Protein 2OKM (pdb70)

Organism: Enterococcus faecalis (NCBI:txid1351)

Sequence (146 aa):
ERDYPFFYKVGDLAGESNQVRWFLNVNLNKSDVTEDISIADRQGSGQQLNKESFTFDIVNDKETKYISLAEFEQQGYGKIDFVTDNDFNLRFYRDKARFTSFIVRYTSTITEAGQHQATFENSYDINYQLNNQDATNEKNTSQVKN

Radius of gyration: 15.17 Å; Cα contacts (8 Å, |Δi|>4): 351; chains: 1; bounding box: 30×45×30 Å

Structure (mmCIF, N/CA/C/O backbone):
data_2OKM
#
_entry.id   2OKM
#
_cell.length_a   38.432
_cell.length_b   48.912
_cell.length_c   83.728
_cell.angle_alpha   90.000
_cell.angle_beta   90.000
_cell.angle_gamma   90.000
#
_symmetry.space_group_name_H-M   'P 21 21 21'
#
loop_
_entity.id
_entity.type
_entity.pdbx_description
1 polymer 'Collagen adhesin'
2 non-polymer 'SULFATE ION'
3 water water
#
loop_
_atom_site.group_PDB
_atom_site.id
_atom_site.type_symbol
_atom_site.label_atom_id
_atom_site.label_alt_id
_atom_site.label_comp_id
_atom_site.label_asym_id
_atom_site.label_entity_id
_atom_site.label_seq_id
_atom_site.pdbx_PDB_ins_code
_atom_site.Cartn_x
_atom_site.Cartn_y
_atom_site.Cartn_z
_atom_site.occupancy
_atom_site.B_iso_or_equiv
_atom_site.auth_seq_id
_atom_site.auth_comp_id
_atom_site.auth_asym_id
_atom_site.auth_atom_id
_atom_site.pdbx_PDB_model_num
ATOM 1 N N . GLU A 1 1 ? 6.887 -0.438 92.378 1.00 27.80 34 GLU A N 1
ATOM 2 C CA . GLU A 1 1 ? 6.551 -1.363 91.259 1.00 24.42 34 GLU A CA 1
ATOM 3 C C . GLU A 1 1 ? 7.712 -2.318 90.986 1.00 23.25 34 GLU A C 1
ATOM 4 O O . GLU A 1 1 ? 8.876 -1.910 90.948 1.00 22.90 34 GLU A O 1
ATOM 6 N N . ARG A 1 2 ? 7.390 -3.593 90.801 1.00 20.20 35 ARG A N 1
ATOM 7 C CA . ARG A 1 2 ? 8.409 -4.598 90.540 1.00 18.51 35 ARG A CA 1
ATOM 8 C C . ARG A 1 2 ? 9.057 -4.442 89.167 1.00 17.18 35 ARG A C 1
ATOM 9 O O . ARG A 1 2 ? 8.406 -4.071 88.190 1.00 17.24 35 ARG A O 1
ATOM 17 N N . ASP A 1 3 ? 10.354 -4.729 89.121 1.00 14.83 36 ASP A N 1
ATOM 18 C CA . ASP A 1 3 ? 11.163 -4.632 87.910 1.00 13.59 36 ASP A CA 1
ATOM 19 C C . ASP A 1 3 ? 11.156 -5.973 87.180 1.00 14.02 36 ASP A C 1
ATOM 20 O O . ASP A 1 3 ? 11.835 -6.912 87.581 1.00 12.62 36 ASP A O 1
ATOM 25 N N . TYR A 1 4 ? 10.375 -6.054 86.106 1.00 13.24 37 TYR A N 1
ATOM 26 C CA . TYR A 1 4 ? 10.268 -7.282 85.322 1.00 14.27 37 TYR A CA 1
ATOM 27 C C . TYR A 1 4 ? 11.031 -7.164 84.011 1.00 12.91 37 TYR A C 1
ATOM 28 O O . TYR A 1 4 ? 11.336 -6.065 83.556 1.00 13.23 37 TYR A O 1
ATOM 37 N N . PRO A 1 5 ? 11.376 -8.303 83.394 1.00 12.93 38 PRO A N 1
ATOM 38 C CA . PRO A 1 5 ? 12.087 -8.173 82.121 1.00 12.78 38 PRO A CA 1
ATOM 39 C C . PRO A 1 5 ? 11.035 -7.688 81.127 1.00 11.55 38 PRO A C 1
ATOM 40 O O . PRO A 1 5 ? 9.840 -7.727 81.433 1.00 12.14 38 PRO A O 1
ATOM 44 N N . PHE A 1 6 ? 11.460 -7.221 79.959 1.00 11.29 39 PHE A N 1
ATOM 45 C CA . PHE A 1 6 ? 10.494 -6.767 78.970 1.00 10.76 39 PHE A CA 1
ATOM 46 C C . PHE A 1 6 ? 9.597 -7.941 78.605 1.00 11.55 39 PHE A C 1
ATOM 47 O O . PHE A 1 6 ? 8.412 -7.769 78.328 1.00 11.43 39 PHE A O 1
ATOM 55 N N . PHE A 1 7 ? 10.177 -9.136 78.589 1.00 10.20 40 PHE A N 1
ATOM 56 C CA . PHE A 1 7 ? 9.407 -10.324 78.269 1.00 10.19 40 PHE A CA 1
ATOM 57 C C . PHE A 1 7 ? 9.888 -11.575 78.972 1.00 10.34 40 PHE A C 1
ATOM 58 O O . PHE A 1 7 ? 11.087 -11.818 79.106 1.00 11.98 40 PHE A O 1
ATOM 66 N N . TYR A 1 8 ? 8.930 -12.362 79.439 1.00 10.31 41 TYR A N 1
ATOM 67 C CA . TYR A 1 8 ? 9.245 -13.629 80.056 1.00 10.62 41 TYR A CA 1
ATOM 68 C C . TYR A 1 8 ? 8.054 -14.549 79.930 1.00 10.33 41 TYR A C 1
ATOM 69 O O . TYR A 1 8 ? 6.909 -14.108 79.769 1.00 9.59 41 TYR A O 1
ATOM 78 N N . LYS A 1 9 ? 8.340 -15.838 79.999 1.00 9.00 42 LYS A N 1
ATOM 79 C CA . LYS A 1 9 ? 7.318 -16.842 79.856 1.00 10.37 42 LYS A CA 1
ATOM 80 C C . LYS A 1 9 ? 7.429 -17.911 80.932 1.00 10.08 42 LYS A C 1
ATOM 81 O O . LYS A 1 9 ? 8.527 -18.393 81.232 1.00 9.96 42 LYS A O 1
ATOM 87 N N . VAL A 1 10 ? 6.288 -18.259 81.520 1.00 10.67 43 VAL A N 1
ATOM 88 C CA . VAL A 1 10 ? 6.230 -19.295 82.545 1.00 10.69 43 VAL A CA 1
ATOM 89 C C . VAL A 1 10 ? 4.947 -20.089 82.377 1.00 10.24 43 VAL A C 1
ATOM 90 O O . VAL A 1 10 ? 4.056 -19.710 81.620 1.00 10.40 43 VAL A O 1
ATOM 94 N N . GLY A 1 11 ? 4.858 -21.200 83.090 1.00 10.97 44 GLY A N 1
ATOM 95 C CA . GLY A 1 11 ? 3.665 -22.015 83.022 1.00 11.44 44 GLY A CA 1
ATOM 96 C C . GLY A 1 11 ? 3.502 -22.804 84.302 1.00 11.89 44 GLY A C 1
ATOM 97 O O . GLY A 1 11 ? 4.395 -22.812 85.153 1.00 12.46 44 GLY A O 1
ATOM 98 N N . ASP A 1 12 ? 2.350 -23.447 84.449 1.00 13.12 45 ASP A N 1
ATOM 99 C CA . ASP A 1 12 ? 2.091 -24.274 85.617 1.00 15.13 45 ASP A CA 1
ATOM 100 C C . ASP A 1 12 ? 1.060 -25.338 85.273 1.00 15.57 45 ASP A C 1
ATOM 101 O O . ASP A 1 12 ? 0.503 -25.342 84.173 1.00 14.99 45 ASP A O 1
ATOM 106 N N . LEU A 1 13 ? 0.825 -26.248 86.211 1.00 16.11 46 LEU A N 1
ATOM 107 C CA . LEU A 1 13 ? -0.137 -27.326 86.013 1.00 18.07 46 LEU A CA 1
ATOM 108 C C . LEU A 1 13 ? -1.351 -27.145 86.928 1.00 20.68 46 LEU A C 1
ATOM 109 O O . LEU A 1 13 ? -1.925 -28.118 87.420 1.00 22.74 46 LEU A O 1
ATOM 114 N N . ALA A 1 14 ? -1.735 -25.894 87.155 1.00 23.30 47 ALA A N 1
ATOM 115 C CA . ALA A 1 14 ? -2.878 -25.584 88.008 1.00 26.91 47 ALA A CA 1
ATOM 116 C C . ALA A 1 14 ? -4.179 -25.626 87.218 1.00 29.38 47 ALA A C 1
ATOM 117 O O . ALA A 1 14 ? -4.176 -25.470 85.999 1.00 29.61 47 ALA A O 1
ATOM 119 N N . GLY A 1 15 ? -5.289 -25.842 87.916 1.00 31.99 48 GLY A N 1
ATOM 120 C CA . GLY A 1 15 ? -6.580 -25.872 87.252 1.00 34.69 48 GLY A CA 1
ATOM 121 C C . GLY A 1 15 ? -7.018 -27.188 86.633 1.00 36.52 48 GLY A C 1
ATOM 122 O O . GLY A 1 15 ? -7.216 -28.181 87.332 1.00 38.10 48 GLY A O 1
ATOM 123 N N . GLU A 1 16 ? -7.172 -27.189 85.312 1.00 35.83 49 GLU A N 1
ATOM 124 C CA . GLU A 1 16 ? -7.627 -28.367 84.576 1.00 36.06 49 GLU A CA 1
ATOM 125 C C . GLU A 1 16 ? -6.675 -29.556 84.570 1.00 35.13 49 GLU A C 1
ATOM 126 O O . GLU A 1 16 ? -5.454 -29.406 84.490 1.00 35.53 49 GLU A O 1
ATOM 128 N N . SER A 1 17 ? -7.259 -30.747 84.649 1.00 33.08 50 SER A N 1
ATOM 129 C CA . SER A 1 17 ? -6.495 -31.984 84.636 1.00 31.21 50 SER A CA 1
ATOM 130 C C . SER A 1 17 ? -5.919 -32.203 83.239 1.00 28.66 50 SER A C 1
ATOM 131 O O . SER A 1 17 ? -6.564 -31.899 82.235 1.00 28.85 50 SER A O 1
ATOM 134 N N . ASN A 1 18 ? -4.698 -32.720 83.185 1.00 26.67 51 ASN A N 1
ATOM 135 C CA . ASN A 1 18 ? -4.027 -32.998 81.922 1.00 23.86 51 ASN A CA 1
ATOM 136 C C . ASN A 1 18 ? -3.869 -31.786 81.004 1.00 20.27 51 ASN A C 1
ATOM 137 O O . ASN A 1 18 ? -3.986 -31.900 79.788 1.00 16.89 51 ASN A O 1
ATOM 142 N N . GLN A 1 19 ? -3.608 -30.626 81.592 1.00 17.71 52 GLN A N 1
ATOM 143 C CA . GLN A 1 19 ? -3.399 -29.412 80.815 1.00 16.90 52 GLN A CA 1
ATOM 144 C C . GLN A 1 19 ? -2.257 -28.603 81.404 1.00 15.71 52 GLN A C 1
ATOM 145 O O . GLN A 1 19 ? -2.011 -28.640 82.610 1.00 15.81 52 GLN A O 1
ATOM 151 N N . VAL A 1 20 ? -1.548 -27.888 80.540 1.00 14.09 53 VAL A N 1
ATOM 152 C CA . VAL A 1 20 ? -0.465 -27.028 80.983 1.00 12.87 53 VAL A CA 1
ATOM 153 C C . VAL A 1 20 ? -0.962 -25.611 80.738 1.00 12.31 53 VAL A C 1
ATOM 154 O O . VAL A 1 20 ? -1.488 -25.315 79.663 1.00 11.05 53 VAL A O 1
ATOM 158 N N . ARG A 1 21 ? -0.835 -24.750 81.745 1.00 10.64 54 ARG A N 1
ATOM 159 C CA . ARG A 1 21 ? -1.246 -23.358 81.600 1.00 11.50 54 ARG A CA 1
ATOM 160 C C . ARG A 1 21 ? 0.013 -22.555 81.304 1.00 11.47 54 ARG A C 1
ATOM 161 O O . ARG A 1 21 ? 0.984 -22.614 82.059 1.00 13.28 54 ARG A O 1
ATOM 169 N N . TRP A 1 22 ? 0.002 -21.818 80.198 1.00 9.41 55 TRP A N 1
ATOM 170 C CA . TRP A 1 22 ? 1.155 -21.017 79.808 1.00 10.28 55 TRP A CA 1
ATOM 171 C C . TRP A 1 22 ? 0.855 -19.529 79.902 1.00 9.01 55 TRP A C 1
ATOM 172 O O . TRP A 1 22 ? -0.300 -19.107 79.794 1.00 9.20 55 TRP A O 1
ATOM 183 N N . PHE A 1 23 ? 1.903 -18.741 80.121 1.00 9.18 56 PHE A N 1
ATOM 184 C CA . PHE A 1 23 ? 1.758 -17.296 80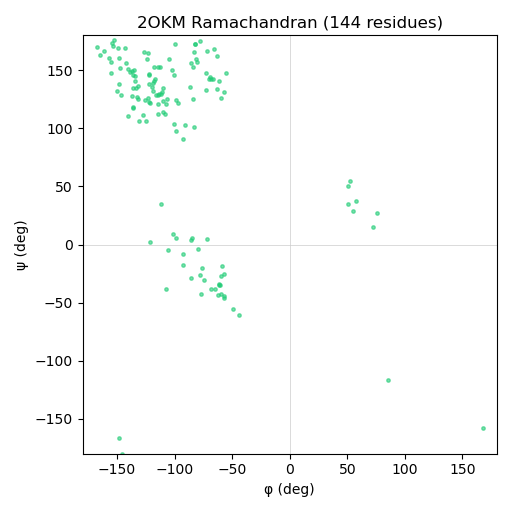.239 1.00 8.84 56 PHE A CA 1
ATOM 185 C C . PHE A 1 23 ? 2.860 -16.559 79.490 1.00 9.00 56 PHE A C 1
ATOM 186 O O . PHE A 1 23 ? 4.047 -16.833 79.690 1.00 9.31 56 PHE A O 1
ATOM 194 N N . LEU A 1 24 ? 2.463 -15.628 78.628 1.00 9.16 57 LEU A N 1
ATOM 195 C CA . LEU A 1 24 ? 3.419 -14.804 77.901 1.00 8.29 57 LEU A CA 1
ATOM 196 C C . LEU A 1 24 ? 3.259 -13.434 78.552 1.00 9.23 57 LEU A C 1
ATOM 197 O O . LEU A 1 24 ? 2.218 -12.797 78.423 1.00 10.38 57 LEU A O 1
ATOM 202 N N . ASN A 1 25 ? 4.290 -12.997 79.268 1.00 9.45 58 ASN A N 1
ATOM 203 C CA . ASN A 1 25 ? 4.251 -11.724 79.985 1.00 9.49 58 ASN A CA 1
ATOM 204 C C . ASN A 1 25 ? 4.987 -10.649 79.217 1.00 9.33 58 ASN A C 1
ATOM 205 O O . ASN A 1 25 ? 6.214 -10.595 79.210 1.00 9.54 58 ASN A O 1
ATOM 210 N N . VAL A 1 26 ? 4.211 -9.779 78.583 1.00 9.30 59 VAL A N 1
ATOM 211 C CA . VAL A 1 26 ? 4.760 -8.737 77.737 1.00 10.35 59 VAL A CA 1
ATOM 212 C C . VAL A 1 26 ? 4.709 -7.308 78.266 1.00 9.95 59 VAL A C 1
ATOM 213 O O . VAL A 1 26 ? 3.635 -6.774 78.549 1.00 10.05 59 VAL A O 1
ATOM 217 N N . ASN A 1 27 ? 5.886 -6.699 78.387 1.00 9.56 60 ASN A N 1
ATOM 218 C CA . ASN A 1 27 ? 6.016 -5.311 78.815 1.00 9.78 60 ASN A CA 1
ATOM 219 C C . ASN A 1 27 ? 5.250 -4.986 80.102 1.00 10.89 60 ASN A C 1
ATOM 220 O O . ASN A 1 27 ? 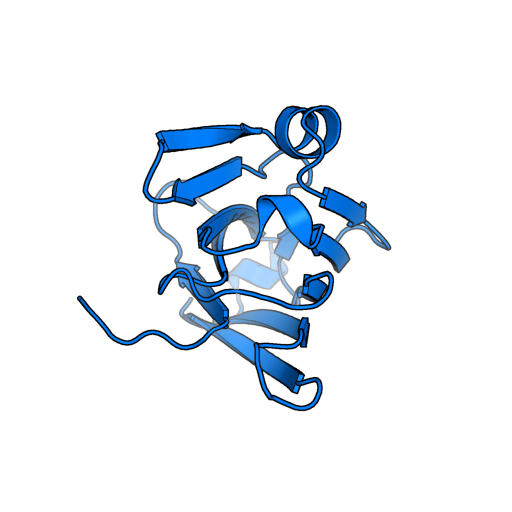4.511 -4.005 80.160 1.00 9.97 60 ASN A O 1
ATOM 225 N N . LEU A 1 28 ? 5.440 -5.800 81.139 1.00 10.33 61 LEU A N 1
ATOM 226 C CA . LEU A 1 28 ? 4.742 -5.578 82.402 1.00 11.51 61 LEU A CA 1
ATOM 227 C C . LEU A 1 28 ? 5.048 -4.217 83.027 1.00 12.49 61 LEU A C 1
ATOM 228 O O . LEU A 1 28 ? 4.221 -3.666 83.756 1.00 14.55 61 LEU A O 1
ATOM 233 N N . ASN A 1 29 ? 6.223 -3.665 82.740 1.00 13.79 62 ASN A N 1
ATOM 234 C CA . ASN A 1 29 ? 6.563 -2.357 83.296 1.00 14.96 62 ASN A CA 1
ATOM 235 C C . ASN A 1 29 ? 6.032 -1.213 82.449 1.00 16.34 62 ASN A C 1
ATOM 236 O O . ASN A 1 29 ? 6.293 -0.044 82.727 1.00 16.03 62 ASN A O 1
ATOM 241 N N . LYS A 1 30 ? 5.284 -1.564 81.411 1.00 14.91 63 LYS A N 1
ATOM 242 C CA . LYS A 1 30 ? 4.662 -0.586 80.538 1.00 15.72 63 LYS A CA 1
ATOM 243 C C . LYS A 1 30 ? 5.617 0.457 79.973 1.00 15.52 63 LYS A C 1
ATOM 244 O O . LYS A 1 30 ? 5.385 1.663 80.095 1.00 16.64 63 LYS A O 1
ATOM 250 N N . SER A 1 31 ? 6.680 -0.014 79.331 1.00 15.72 64 SER A N 1
ATOM 251 C CA . SER A 1 31 ? 7.660 0.869 78.706 1.00 15.63 64 SER A CA 1
ATOM 252 C C . SER A 1 31 ? 7.122 1.265 77.335 1.00 14.85 64 SER A C 1
ATOM 253 O O . SER A 1 31 ? 6.175 0.668 76.832 1.00 14.22 64 SER A O 1
ATOM 256 N N . ASP A 1 32 ? 7.718 2.287 76.738 1.00 15.15 65 ASP A N 1
ATOM 257 C CA . ASP A 1 32 ? 7.314 2.708 75.407 1.00 14.32 65 ASP A CA 1
ATOM 258 C C . ASP A 1 32 ? 8.030 1.740 74.464 1.00 15.29 65 ASP A C 1
ATOM 259 O O . ASP A 1 32 ? 9.002 1.096 74.861 1.00 15.00 65 ASP A O 1
ATOM 264 N N . VAL A 1 33 ? 7.535 1.611 73.235 1.00 15.15 66 VAL A N 1
ATOM 265 C CA . VAL A 1 33 ? 8.163 0.751 72.233 1.00 15.96 66 VAL A CA 1
ATOM 266 C C . VAL A 1 33 ? 8.190 1.537 70.927 1.00 16.45 66 VAL A C 1
ATOM 267 O O . VAL A 1 33 ? 7.316 2.373 70.693 1.00 16.04 66 VAL A O 1
ATOM 271 N N . THR A 1 34 ? 9.188 1.277 70.084 1.00 17.23 67 THR A N 1
ATOM 272 C CA . THR A 1 34 ? 9.322 1.990 68.814 1.00 18.76 67 THR A CA 1
ATOM 273 C C . THR A 1 34 ? 8.937 1.172 67.586 1.00 17.51 67 THR A C 1
ATOM 274 O O . THR A 1 34 ? 8.933 1.686 66.466 1.00 18.10 67 THR A O 1
ATOM 278 N N . GLU A 1 35 ? 8.623 -0.102 67.794 1.00 15.77 68 GLU A N 1
ATOM 279 C CA . GLU A 1 35 ? 8.221 -0.976 66.703 1.00 15.79 68 GLU A CA 1
ATOM 280 C C . GLU A 1 35 ? 7.315 -2.063 67.254 1.00 14.53 68 GLU A C 1
ATOM 281 O O . GLU A 1 35 ? 7.086 -2.135 68.465 1.00 14.36 68 GLU A O 1
ATOM 287 N N . ASP A 1 36 ? 6.790 -2.896 66.363 1.00 13.43 69 ASP A N 1
ATOM 288 C CA . ASP A 1 36 ? 5.921 -3.989 66.782 1.00 13.11 69 ASP A CA 1
ATOM 289 C C . ASP A 1 36 ? 6.738 -4.931 67.653 1.00 12.00 69 ASP A C 1
ATOM 290 O O . ASP A 1 36 ? 7.969 -4.895 67.639 1.00 13.06 69 ASP A O 1
ATOM 295 N N . ILE A 1 37 ? 6.041 -5.770 68.408 1.00 10.85 70 ILE A N 1
ATOM 296 C CA . ILE A 1 37 ? 6.681 -6.774 69.248 1.00 10.35 70 ILE A CA 1
ATOM 297 C C . ILE A 1 37 ? 6.312 -8.068 68.540 1.00 10.73 70 ILE A C 1
ATOM 298 O O . ILE A 1 37 ? 5.131 -8.341 68.337 1.00 11.49 70 ILE A O 1
ATOM 303 N N . SER A 1 38 ? 7.310 -8.861 68.160 1.00 11.00 71 SER A N 1
ATOM 304 C CA . SER A 1 38 ? 7.041 -10.103 67.443 1.00 12.11 71 SER A CA 1
ATOM 305 C C . SER A 1 38 ? 7.598 -11.318 68.158 1.00 11.61 71 SER A C 1
ATOM 306 O O . SER A 1 38 ? 8.795 -11.398 68.415 1.00 13.04 71 SER A O 1
ATOM 309 N N . ILE A 1 39 ? 6.719 -12.267 68.465 1.00 10.39 72 ILE A N 1
ATOM 310 C CA . ILE A 1 39 ? 7.110 -13.491 69.150 1.00 10.78 72 ILE A CA 1
ATOM 311 C C . ILE A 1 39 ? 6.929 -14.706 68.249 1.00 11.52 72 ILE A C 1
ATOM 312 O O . ILE A 1 39 ? 5.873 -14.883 67.644 1.00 13.15 72 ILE A O 1
ATOM 317 N N . ALA A 1 40 ? 7.972 -15.527 68.149 1.00 10.78 73 ALA A N 1
ATOM 318 C CA . ALA A 1 40 ? 7.907 -16.762 67.375 1.00 11.91 73 ALA A CA 1
ATOM 319 C C . ALA A 1 40 ? 7.952 -17.835 68.455 1.00 11.85 73 ALA A C 1
ATOM 320 O O . ALA A 1 40 ? 8.960 -17.983 69.150 1.00 11.64 73 ALA A O 1
ATOM 322 N N . ASP A 1 41 ? 6.857 -18.573 68.601 1.00 10.92 74 ASP A N 1
ATOM 323 C CA . ASP A 1 41 ? 6.761 -19.594 69.636 1.00 10.39 74 ASP A CA 1
ATOM 324 C C . ASP A 1 41 ? 6.718 -21.026 69.111 1.00 11.01 74 ASP A C 1
ATOM 325 O O . ASP A 1 41 ? 5.926 -21.350 68.229 1.00 10.66 74 ASP A O 1
ATOM 330 N N . ARG A 1 42 ? 7.580 -21.876 69.665 1.00 11.26 75 ARG A N 1
ATOM 331 C CA . ARG A 1 42 ? 7.646 -23.283 69.284 1.00 11.52 75 ARG A CA 1
ATOM 332 C C . ARG A 1 42 ? 7.473 -24.123 70.542 1.00 12.13 75 ARG A C 1
ATOM 333 O O . ARG A 1 42 ? 8.382 -24.212 71.369 1.00 12.71 75 ARG A O 1
ATOM 335 N N . GLN A 1 43 ? 6.305 -24.739 70.680 1.00 11.54 76 GLN A N 1
ATOM 336 C CA . GLN A 1 43 ? 6.009 -25.547 71.856 1.00 13.31 76 GLN A CA 1
ATOM 337 C C . GLN A 1 43 ? 6.755 -26.875 71.881 1.00 13.28 76 GLN A C 1
ATOM 338 O O . GLN A 1 43 ? 7.021 -27.470 70.835 1.00 13.65 76 GLN A O 1
ATOM 344 N N . GLY A 1 44 ? 7.090 -27.323 73.089 1.00 13.08 77 GLY A N 1
ATOM 345 C CA . GLY A 1 44 ? 7.811 -28.571 73.267 1.00 13.34 77 GLY A CA 1
ATOM 346 C C . GLY A 1 44 ? 6.931 -29.798 73.139 1.00 13.72 77 GLY A C 1
ATOM 347 O O . GLY A 1 44 ? 5.714 -29.696 72.998 1.00 14.01 77 GLY A O 1
ATOM 348 N N . SER A 1 45 ? 7.554 -30.969 73.197 1.00 13.11 78 SER A N 1
ATOM 349 C CA . SER A 1 45 ? 6.834 -32.232 73.067 1.00 13.40 78 SER A CA 1
ATOM 350 C C .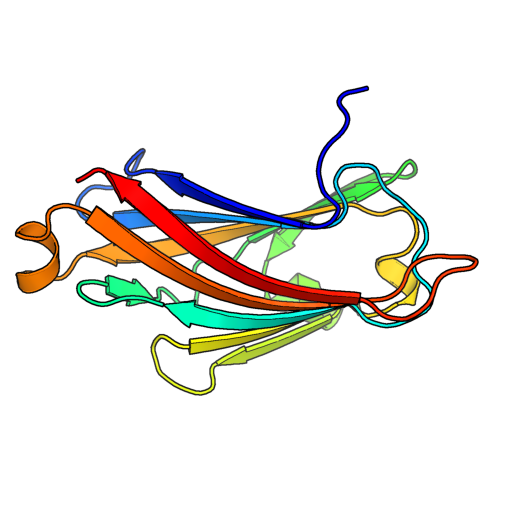 SER A 1 45 ? 5.865 -32.531 74.207 1.00 13.46 78 SER A C 1
ATOM 351 O O . SER A 1 45 ? 5.872 -31.865 75.247 1.00 12.35 78 SER A O 1
ATOM 354 N N . GLY A 1 46 ? 5.028 -33.544 73.987 1.00 13.54 79 GLY A N 1
ATOM 355 C CA . GLY A 1 46 ? 4.065 -33.982 74.984 1.00 13.10 79 GLY A CA 1
ATOM 356 C C . GLY A 1 46 ? 2.884 -33.064 75.212 1.00 12.94 79 GLY A C 1
ATOM 357 O O . GLY A 1 46 ? 2.159 -33.220 76.199 1.00 13.72 79 GLY A O 1
ATOM 358 N N . GLN A 1 47 ? 2.674 -32.129 74.288 1.00 12.32 80 GLN A N 1
ATOM 359 C CA . GLN A 1 47 ? 1.598 -31.153 74.409 1.00 12.79 80 GLN A CA 1
ATOM 360 C C . GLN A 1 47 ? 0.923 -30.868 73.078 1.00 12.72 80 GLN A C 1
ATOM 361 O O . GLN A 1 47 ? 1.543 -30.958 72.019 1.00 14.13 80 GLN A O 1
ATOM 367 N N . GLN A 1 48 ? -0.352 -30.512 73.152 1.00 13.76 81 GLN A N 1
ATOM 368 C CA . GLN A 1 48 ? -1.129 -30.146 71.981 1.00 14.61 81 GLN A CA 1
ATOM 369 C C . GLN A 1 48 ? -1.754 -28.797 72.287 1.00 13.82 81 GLN A C 1
ATOM 370 O O . GLN A 1 48 ? -2.612 -28.675 73.159 1.00 14.50 81 GLN A O 1
ATOM 376 N N . LEU A 1 49 ? -1.293 -27.781 71.571 1.00 13.09 82 LEU A N 1
ATOM 377 C CA . LEU A 1 49 ? -1.775 -26.422 71.759 1.00 12.49 82 LEU A CA 1
ATOM 378 C C . LEU A 1 49 ? -3.284 -26.284 71.574 1.00 12.85 82 LEU A C 1
ATOM 379 O O . LEU A 1 49 ? -3.845 -26.774 70.595 1.00 13.82 82 LEU A O 1
ATOM 384 N N . ASN A 1 50 ? -3.936 -25.622 72.528 1.00 11.89 83 ASN A N 1
ATOM 385 C CA . ASN A 1 50 ? -5.375 -25.385 72.459 1.00 12.28 83 ASN A CA 1
ATOM 386 C C . ASN A 1 50 ? -5.521 -24.016 71.786 1.00 12.67 83 ASN A C 1
ATOM 387 O O . ASN A 1 50 ? -5.525 -22.979 72.450 1.00 11.94 83 ASN A O 1
ATOM 392 N N . LYS A 1 51 ? -5.629 -24.021 70.460 1.00 12.21 84 LYS A N 1
ATOM 393 C CA . LYS A 1 51 ? -5.718 -22.783 69.687 1.00 13.03 84 LYS A CA 1
ATOM 394 C C . LYS A 1 51 ? -6.874 -21.846 70.000 1.00 13.38 84 LYS A C 1
ATOM 395 O O . LYS A 1 51 ? -6.829 -20.671 69.638 1.00 15.72 84 LYS A O 1
ATOM 401 N N . GLU A 1 52 ? -7.908 -22.349 70.662 1.00 13.70 85 GLU A N 1
ATOM 402 C CA . GLU A 1 52 ? -9.058 -21.512 70.995 1.00 15.31 85 GLU A CA 1
ATOM 403 C C . GLU A 1 52 ? -9.039 -21.056 72.452 1.00 13.63 85 GLU A C 1
ATOM 404 O O . GLU A 1 52 ? -10.009 -20.475 72.934 1.00 15.17 85 GLU A O 1
ATOM 410 N N . SER A 1 53 ? -7.931 -21.302 73.145 1.00 12.99 86 SER A N 1
ATOM 411 C CA . SER A 1 53 ? -7.825 -20.954 74.565 1.00 11.85 86 SER A CA 1
ATOM 412 C C . SER A 1 53 ? -7.235 -19.589 74.909 1.00 11.86 86 SER A C 1
ATOM 413 O O . SER A 1 53 ? -7.272 -19.176 76.069 1.00 12.47 86 SER A O 1
ATOM 416 N N . PHE A 1 54 ? -6.704 -18.882 73.923 1.00 11.82 87 PHE A N 1
ATOM 417 C CA . PHE A 1 54 ? -6.066 -17.595 74.188 1.00 10.70 87 PHE A CA 1
ATOM 418 C C . PHE A 1 54 ? -6.916 -16.462 74.746 1.00 11.18 87 PHE A C 1
ATOM 419 O O . PHE A 1 54 ? -8.013 -16.200 74.264 1.00 11.73 87 PHE A O 1
ATOM 427 N N . THR A 1 55 ? -6.396 -15.794 75.773 1.00 11.69 88 THR A N 1
ATOM 428 C CA . THR A 1 55 ? -7.058 -14.620 76.334 1.00 10.55 88 THR A CA 1
ATOM 429 C C . THR A 1 55 ? -5.951 -13.604 76.565 1.00 9.13 88 THR A C 1
ATOM 430 O O . THR A 1 55 ? -4.795 -13.970 76.815 1.00 9.30 88 THR A O 1
ATOM 434 N N . PHE A 1 56 ? -6.304 -12.330 76.464 1.00 9.44 89 PHE A N 1
ATOM 435 C CA . PHE A 1 56 ? -5.337 -11.257 76.630 1.00 9.90 89 PHE A CA 1
ATOM 436 C C . PHE A 1 56 ? -5.717 -10.303 77.757 1.00 10.23 89 PHE A C 1
ATOM 437 O O . PHE A 1 56 ? -6.787 -9.696 77.740 1.00 10.22 89 PHE A O 1
ATOM 445 N N . ASP A 1 57 ? -4.810 -10.187 78.724 1.00 9.81 90 ASP A N 1
ATOM 446 C CA . ASP A 1 57 ? -4.947 -9.336 79.911 1.00 10.42 90 ASP A CA 1
ATOM 447 C C . ASP A 1 57 ? -4.144 -8.083 79.565 1.00 10.90 90 ASP A C 1
ATOM 448 O O . ASP A 1 57 ? -2.921 -8.070 79.701 1.00 10.83 90 ASP A O 1
ATOM 453 N N . ILE A 1 58 ? -4.843 -7.041 79.112 1.00 9.44 91 ILE A N 1
ATOM 454 C CA . ILE A 1 58 ? -4.209 -5.802 78.658 1.00 10.18 91 ILE A CA 1
ATOM 455 C C . ILE A 1 58 ? -4.375 -4.644 79.631 1.00 10.24 91 ILE A C 1
ATOM 456 O O . ILE A 1 58 ? -5.494 -4.277 79.988 1.00 10.77 91 ILE A O 1
ATOM 461 N N . VAL A 1 59 ? -3.255 -4.052 80.035 1.00 9.98 92 VAL A N 1
ATOM 462 C CA . VAL A 1 59 ? -3.298 -2.967 81.007 1.00 10.72 92 VAL A CA 1
ATOM 463 C C . VAL A 1 59 ? -2.419 -1.756 80.718 1.00 12.18 92 VAL A C 1
ATOM 464 O O . VAL A 1 59 ? -1.257 -1.893 80.341 1.00 10.57 92 VAL A O 1
ATOM 468 N N . ASN A 1 60 ? -2.992 -0.568 80.884 1.00 11.60 93 ASN A N 1
ATOM 469 C CA . ASN A 1 60 ? -2.235 0.671 80.755 1.00 12.14 93 ASN A CA 1
ATOM 470 C C . ASN A 1 60 ? -2.838 1.644 81.766 1.00 13.27 93 ASN A C 1
ATOM 471 O O . ASN A 1 60 ? -3.767 1.276 82.494 1.00 12.93 93 ASN A O 1
ATOM 476 N N . ASP A 1 61 ? -2.312 2.863 81.839 1.00 13.81 94 ASP A N 1
ATOM 477 C CA . ASP A 1 61 ? -2.818 3.830 82.812 1.00 16.43 94 ASP A CA 1
ATOM 478 C C . ASP A 1 61 ? -4.200 4.387 82.494 1.00 17.38 94 ASP A C 1
ATOM 479 O O . ASP A 1 61 ? -4.704 5.264 83.201 1.00 18.57 94 ASP A O 1
ATOM 484 N N . LYS A 1 62 ? -4.821 3.869 81.441 1.00 15.81 95 LYS A N 1
ATOM 485 C CA . LYS A 1 62 ? -6.148 4.323 81.050 1.00 15.77 95 LYS A CA 1
ATOM 486 C C . LYS A 1 62 ? -7.204 3.272 81.374 1.00 15.96 95 LYS A C 1
ATOM 487 O O . LYS A 1 62 ? -8.307 3.600 81.815 1.00 16.31 95 LYS A O 1
ATOM 493 N N . GLU A 1 63 ? -6.861 2.004 81.174 1.00 14.03 96 GLU A N 1
ATOM 494 C CA . GLU A 1 63 ? -7.837 0.951 81.402 1.00 14.00 96 GLU A CA 1
ATOM 495 C C . GLU A 1 63 ? -7.269 -0.456 81.501 1.00 12.93 96 GLU A C 1
ATOM 496 O O . GLU A 1 63 ? -6.136 -0.727 81.095 1.00 11.99 96 GLU A O 1
ATOM 502 N N . THR A 1 64 ? -8.091 -1.343 82.053 1.00 12.66 97 THR A N 1
ATOM 503 C CA . THR A 1 64 ? -7.767 -2.754 82.206 1.00 11.83 97 THR A CA 1
ATOM 504 C C . THR A 1 64 ? -8.773 -3.512 81.340 1.00 12.52 97 THR A C 1
ATOM 505 O O . THR A 1 64 ? -9.983 -3.286 81.438 1.00 13.11 97 THR A O 1
ATOM 509 N N . LYS A 1 65 ? -8.279 -4.393 80.478 1.00 12.41 98 LYS A N 1
ATOM 510 C CA . LYS A 1 65 ? -9.158 -5.163 79.607 1.00 13.59 98 LYS A CA 1
ATOM 511 C C . LYS A 1 65 ? -8.715 -6.622 79.569 1.00 13.27 98 LYS A C 1
ATOM 512 O O . LYS A 1 65 ? -7.530 -6.927 79.662 1.00 14.06 98 LYS A O 1
ATOM 518 N N . TYR A 1 66 ? -9.686 -7.519 79.447 1.00 14.36 99 TYR A N 1
ATOM 519 C CA . TYR A 1 66 ? -9.430 -8.952 79.338 1.00 15.07 99 TYR A CA 1
ATOM 520 C C . TYR A 1 66 ? -10.268 -9.355 78.135 1.00 15.67 99 TYR A C 1
ATOM 521 O O . TYR A 1 66 ? -11.496 -9.412 78.217 1.00 17.29 99 TYR A O 1
ATOM 530 N N . ILE A 1 67 ? -9.598 -9.612 77.014 1.00 14.18 100 ILE A N 1
ATOM 531 C CA . ILE A 1 67 ? -10.291 -9.951 75.780 1.00 13.21 100 ILE A CA 1
ATOM 532 C C . ILE A 1 67 ? -9.832 -11.241 75.110 1.00 13.25 100 ILE A C 1
ATOM 533 O O . ILE A 1 67 ? -8.780 -11.790 75.434 1.00 12.74 100 ILE A O 1
ATOM 538 N N . SER A 1 68 ? -10.642 -11.712 74.166 1.00 12.94 101 SER A N 1
ATOM 539 C CA . SER A 1 68 ? -10.351 -12.935 73.426 1.00 13.55 101 SER A CA 1
ATOM 540 C C . SER A 1 68 ? -9.396 -12.639 72.282 1.00 12.02 101 SER A C 1
ATOM 541 O O . SER A 1 68 ? -9.091 -11.481 71.994 1.00 12.30 101 SER A O 1
ATOM 544 N N . LEU A 1 69 ? -8.931 -13.698 7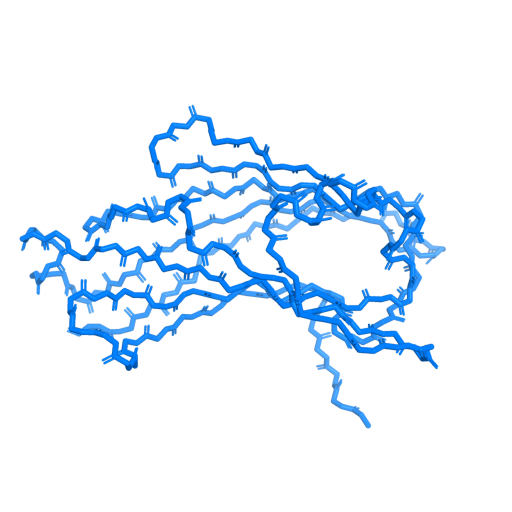1.629 1.00 11.74 102 LEU A N 1
ATOM 545 C CA . LEU A 1 69 ? -8.029 -13.562 70.492 1.00 12.19 102 LEU A CA 1
ATOM 546 C C . LEU A 1 69 ? -8.731 -12.811 69.363 1.00 12.47 102 LEU A C 1
ATOM 547 O O . LEU A 1 69 ? -8.149 -11.928 68.736 1.00 12.89 102 LEU A O 1
ATOM 552 N N . ALA A 1 70 ? -9.986 -13.164 69.103 1.00 14.33 103 ALA A N 1
ATOM 553 C CA . ALA A 1 70 ? -10.743 -12.498 68.047 1.00 14.14 103 ALA A CA 1
ATOM 554 C C . ALA A 1 70 ? -10.850 -11.002 68.339 1.00 14.62 103 ALA A C 1
ATOM 555 O O . ALA A 1 70 ? -10.685 -10.176 67.443 1.00 15.09 103 ALA A O 1
ATOM 557 N N . GLU A 1 71 ? -11.117 -10.659 69.598 1.00 14.85 104 GLU A N 1
ATOM 558 C CA . GLU A 1 71 ? -11.237 -9.260 70.001 1.00 14.73 104 GLU A CA 1
ATOM 559 C C . GLU A 1 71 ? -9.883 -8.552 69.919 1.00 13.72 104 GLU A C 1
ATOM 560 O O . GLU A 1 71 ? -9.801 -7.388 69.525 1.00 13.63 104 GLU A O 1
ATOM 566 N N . PHE A 1 72 ? -8.825 -9.270 70.286 1.00 12.32 105 PHE A N 1
ATOM 567 C CA . PHE A 1 72 ? -7.459 -8.755 70.246 1.00 11.60 105 PHE A CA 1
ATOM 568 C C . PHE A 1 72 ? -7.146 -8.299 68.819 1.00 12.32 105 PHE A C 1
ATOM 569 O O . PHE A 1 72 ? -6.585 -7.226 68.594 1.00 12.38 105 PHE A O 1
ATOM 577 N N . GLU A 1 73 ? -7.522 -9.125 67.851 1.00 12.51 106 GLU A N 1
ATOM 578 C CA . GLU A 1 73 ? -7.274 -8.803 66.457 1.00 13.15 106 GLU A CA 1
ATOM 579 C C . GLU A 1 73 ? -8.246 -7.760 65.909 1.00 13.67 106 GLU A C 1
ATOM 580 O O . GLU A 1 73 ? -7.841 -6.840 65.200 1.00 14.21 106 GLU A O 1
ATOM 586 N N . GLN A 1 74 ? -9.522 -7.898 66.247 1.00 14.69 107 GLN A N 1
ATOM 587 C CA . GLN A 1 74 ? -10.541 -6.967 65.771 1.00 17.15 107 GLN A CA 1
ATOM 588 C C . GLN A 1 74 ? -10.276 -5.543 66.254 1.00 16.86 107 GLN A C 1
ATOM 589 O O . GLN A 1 74 ? -10.537 -4.576 65.534 1.00 17.71 107 GLN A O 1
ATOM 595 N N . GLN A 1 75 ? -9.739 -5.414 67.465 1.00 14.80 108 GLN A N 1
ATOM 596 C CA . GLN A 1 75 ? -9.461 -4.101 68.037 1.00 14.79 108 GLN A CA 1
ATOM 597 C C . GLN A 1 75 ? -8.122 -3.482 67.648 1.00 14.60 108 GLN A C 1
ATOM 598 O O . GLN A 1 75 ? -7.748 -2.428 68.161 1.00 15.82 108 GLN A O 1
ATOM 604 N N . GLY A 1 76 ? -7.402 -4.140 66.746 1.00 13.88 109 GLY A N 1
ATOM 605 C CA . GLY A 1 76 ? -6.134 -3.612 66.278 1.00 12.30 109 GLY A CA 1
ATOM 606 C C . GLY A 1 76 ? -4.929 -3.712 67.193 1.00 10.89 109 GLY A C 1
ATOM 607 O O . GLY A 1 76 ? -4.016 -2.894 67.095 1.00 11.26 109 GLY A O 1
ATOM 608 N N . TYR A 1 77 ? -4.910 -4.705 68.078 1.00 10.53 110 TYR A N 1
ATOM 609 C CA . TYR A 1 77 ? -3.778 -4.879 68.980 1.00 11.19 110 TYR A CA 1
ATOM 610 C C . TYR A 1 77 ? -2.671 -5.704 68.342 1.00 10.54 110 TYR A C 1
ATOM 611 O O . TYR A 1 77 ? -1.502 -5.552 68.681 1.00 10.73 110 TYR A O 1
ATOM 620 N N . GLY A 1 78 ? -3.040 -6.595 67.431 1.00 10.14 111 GLY A N 1
ATOM 621 C CA . GLY A 1 78 ? -2.030 -7.426 66.808 1.00 9.86 111 GLY A CA 1
ATOM 622 C C . GLY A 1 78 ? -2.621 -8.572 66.020 1.00 11.52 111 GLY A C 1
ATOM 623 O O . GLY A 1 78 ? -3.788 -8.537 65.629 1.00 11.08 111 GLY A O 1
ATOM 624 N N . LYS A 1 79 ? -1.819 -9.608 65.814 1.00 12.01 112 LYS A N 1
ATOM 625 C CA . LYS A 1 79 ? -2.260 -10.745 65.025 1.00 14.06 112 LYS A CA 1
ATOM 626 C C . LYS A 1 79 ? -1.502 -12.011 65.400 1.00 13.47 112 LYS A C 1
ATOM 627 O O . LYS A 1 79 ? -0.331 -11.954 65.774 1.00 13.70 112 LYS A O 1
ATOM 633 N N . ILE A 1 80 ? -2.175 -13.153 65.311 1.00 12.83 113 ILE A N 1
ATOM 634 C CA . ILE A 1 80 ? -1.530 -14.424 65.608 1.00 12.34 113 ILE A CA 1
ATOM 635 C C . ILE A 1 80 ? -1.561 -15.248 64.332 1.00 13.18 113 ILE A C 1
ATOM 636 O O . ILE A 1 80 ? -2.427 -15.054 63.479 1.00 13.40 113 ILE A O 1
ATOM 641 N N . ASP A 1 81 ? -0.595 -16.145 64.194 1.00 11.60 114 ASP A N 1
ATOM 642 C CA . ASP A 1 81 ? -0.528 -17.017 63.031 1.00 12.63 114 ASP A CA 1
ATOM 643 C C . ASP A 1 81 ? -0.092 -18.382 63.526 1.00 11.93 114 ASP A C 1
ATOM 644 O O . ASP A 1 81 ? 1.041 -18.549 63.979 1.00 12.78 114 ASP A O 1
ATOM 649 N N . PHE A 1 82 ? -0.999 -19.349 63.476 1.00 11.53 115 PHE A N 1
ATOM 650 C CA . PHE A 1 82 ? -0.650 -20.698 63.896 1.00 11.66 115 PHE A CA 1
ATOM 651 C C . PHE A 1 82 ? 0.014 -21.331 62.678 1.00 13.93 115 PHE A C 1
ATOM 652 O O . PHE A 1 82 ? -0.664 -21.738 61.733 1.00 14.11 115 PHE A O 1
ATOM 660 N N . VAL A 1 83 ? 1.344 -21.385 62.700 1.00 13.44 116 VAL A N 1
ATOM 661 C CA . VAL A 1 83 ? 2.110 -21.930 61.580 1.00 14.43 116 VAL A CA 1
ATOM 662 C C . VAL A 1 83 ? 2.084 -23.455 61.503 1.00 14.74 116 VAL A C 1
ATOM 663 O O . VAL A 1 83 ? 2.365 -24.034 60.455 1.00 15.48 116 VAL A O 1
ATOM 667 N N . THR A 1 84 ? 1.761 -24.096 62.620 1.00 13.92 117 THR A N 1
ATOM 668 C CA . THR A 1 84 ? 1.617 -25.548 62.686 1.00 14.38 117 THR A CA 1
ATOM 669 C C . THR A 1 84 ? 0.538 -25.749 63.739 1.00 14.02 117 THR A C 1
ATOM 670 O O . THR A 1 84 ? -0.144 -24.793 64.104 1.00 14.81 117 THR A O 1
ATOM 674 N N . ASP A 1 85 ? 0.366 -26.971 64.227 1.00 13.56 118 ASP A N 1
ATOM 675 C CA . ASP A 1 85 ? -0.643 -27.211 65.253 1.00 14.56 118 ASP A CA 1
ATOM 676 C C . ASP A 1 85 ? -0.151 -26.752 66.619 1.00 15.14 118 ASP A C 1
ATOM 677 O O . ASP A 1 85 ? -0.953 -26.401 67.484 1.00 15.74 118 ASP A O 1
ATOM 682 N N . ASN A 1 86 ? 1.167 -26.737 66.801 1.00 14.66 119 ASN A N 1
ATOM 683 C CA . ASN A 1 86 ? 1.757 -26.369 68.086 1.00 14.89 119 ASN A CA 1
ATOM 684 C C . ASN A 1 86 ? 2.724 -25.184 68.077 1.00 15.73 119 ASN A C 1
ATOM 685 O O . ASN A 1 86 ? 3.299 -24.840 69.111 1.00 17.40 119 ASN A O 1
ATOM 690 N N . ASP A 1 87 ? 2.912 -24.570 66.915 1.00 14.79 120 ASP A N 1
ATOM 691 C CA . ASP A 1 87 ? 3.800 -23.419 66.795 1.00 14.26 120 ASP A CA 1
ATOM 692 C C . ASP A 1 87 ? 2.973 -22.218 66.351 1.00 14.14 120 ASP A C 1
ATOM 693 O O . ASP A 1 87 ? 2.076 -22.348 65.521 1.00 14.63 120 ASP A O 1
ATOM 698 N N . PHE A 1 88 ? 3.272 -21.047 66.898 1.00 11.96 121 PHE A N 1
ATOM 699 C CA . PHE A 1 88 ? 2.533 -19.854 66.514 1.00 11.75 121 PHE A CA 1
ATOM 700 C C . PHE A 1 88 ? 3.410 -18.621 66.571 1.00 12.05 121 PHE A C 1
ATOM 701 O O . PHE A 1 88 ? 4.387 -18.575 67.314 1.00 11.39 121 PHE A O 1
ATOM 709 N N . ASN A 1 89 ? 3.079 -17.638 65.744 1.00 11.59 122 ASN A N 1
ATOM 710 C CA . ASN A 1 89 ? 3.800 -16.378 65.746 1.00 11.71 122 ASN A CA 1
ATOM 711 C C . ASN A 1 89 ? 2.774 -15.360 66.217 1.00 12.77 122 ASN A C 1
ATOM 712 O O . ASN A 1 89 ? 1.662 -15.299 65.691 1.00 13.81 122 ASN A O 1
ATOM 717 N N . LEU A 1 90 ? 3.140 -14.575 67.221 1.00 10.69 123 LEU A N 1
ATOM 718 C CA . LEU A 1 90 ? 2.234 -13.573 67.759 1.00 11.45 123 LEU A CA 1
ATOM 719 C C . LEU A 1 90 ? 2.874 -12.194 67.697 1.00 10.43 123 LEU A C 1
ATOM 720 O O . LEU A 1 90 ? 3.983 -11.990 68.192 1.00 12.29 123 LEU A O 1
ATOM 725 N N . ARG A 1 91 ? 2.169 -11.252 67.079 1.00 9.16 124 ARG A N 1
ATOM 726 C CA . ARG A 1 91 ? 2.663 -9.889 66.944 1.00 10.55 124 ARG A CA 1
ATOM 727 C C . ARG A 1 91 ? 1.746 -8.884 67.630 1.00 9.91 124 ARG A C 1
ATOM 728 O O . ARG A 1 91 ? 0.524 -9.006 67.569 1.00 8.89 124 ARG A O 1
ATOM 736 N N . PHE A 1 92 ? 2.354 -7.910 68.301 1.00 9.61 125 PHE A N 1
ATOM 737 C CA . PHE A 1 92 ? 1.631 -6.835 68.978 1.00 9.19 125 PHE A CA 1
ATOM 738 C C . PHE A 1 92 ? 2.018 -5.576 68.217 1.00 9.30 125 PHE A C 1
ATOM 739 O O . PHE A 1 92 ? 3.206 -5.245 68.122 1.00 9.56 125 PHE A O 1
ATOM 747 N N . TYR A 1 93 ? 1.031 -4.879 67.662 1.00 9.55 126 TYR A N 1
ATOM 748 C CA . TYR A 1 93 ? 1.323 -3.666 66.908 1.00 10.15 126 TYR A CA 1
ATOM 749 C C . TYR A 1 93 ? 1.826 -2.546 67.815 1.00 11.28 126 TYR A C 1
ATOM 750 O O . TYR A 1 93 ? 1.364 -2.378 68.942 1.00 10.89 126 TYR A O 1
ATOM 759 N N . ARG A 1 94 ? 2.781 -1.786 67.295 1.00 11.03 127 ARG A N 1
ATOM 760 C CA . ARG A 1 94 ? 3.416 -0.690 68.015 1.00 11.48 127 ARG A CA 1
ATOM 761 C C . ARG A 1 94 ? 2.498 0.243 68.803 1.00 11.51 127 ARG A C 1
ATOM 762 O O . ARG A 1 94 ? 2.630 0.373 70.022 1.00 10.37 127 ARG A O 1
ATOM 770 N N . ASP A 1 95 ? 1.572 0.899 68.113 1.00 11.82 128 ASP A N 1
ATOM 771 C CA . ASP A 1 95 ? 0.706 1.866 68.772 1.00 12.19 128 ASP A CA 1
ATOM 772 C C . ASP A 1 95 ? 0.013 1.454 70.061 1.00 13.07 128 ASP A C 1
ATOM 773 O O . ASP A 1 95 ? 0.157 2.132 71.081 1.00 13.84 128 ASP A O 1
ATOM 778 N N . LYS A 1 96 ? -0.738 0.359 70.032 1.00 11.47 129 LYS A N 1
ATOM 779 C CA . LYS A 1 96 ? -1.441 -0.054 71.236 1.00 11.47 129 LYS A CA 1
ATOM 780 C C . LYS A 1 96 ? -0.567 -0.780 72.251 1.00 12.01 129 LYS A C 1
ATOM 781 O O . LYS A 1 96 ? -1.015 -1.096 73.357 1.00 11.91 129 LYS A O 1
ATOM 787 N N . ALA A 1 97 ? 0.690 -1.020 71.890 1.00 10.66 130 ALA A N 1
ATOM 788 C CA . ALA A 1 97 ? 1.619 -1.678 72.801 1.00 10.43 130 ALA A CA 1
ATOM 789 C C . ALA A 1 97 ? 2.404 -0.640 73.606 1.00 11.10 130 ALA A C 1
ATOM 790 O O . ALA A 1 97 ? 2.992 -0.961 74.637 1.00 11.34 130 ALA A O 1
ATOM 792 N N . ARG A 1 98 ? 2.419 0.607 73.139 1.00 11.23 131 ARG A N 1
ATOM 793 C CA . ARG A 1 98 ? 3.142 1.656 73.854 1.00 10.52 131 ARG A CA 1
ATOM 794 C C . ARG A 1 98 ? 2.581 1.822 75.265 1.00 10.89 131 ARG A C 1
ATOM 795 O O . ARG A 1 98 ? 1.381 2.027 75.437 1.00 10.89 131 ARG A O 1
ATOM 803 N N . PHE A 1 99 ? 3.459 1.734 76.264 1.00 10.77 132 PHE A N 1
ATOM 804 C CA . PHE A 1 99 ? 3.083 1.897 77.669 1.00 10.42 132 PHE A CA 1
ATOM 805 C C . PHE A 1 99 ? 1.968 0.951 78.099 1.00 10.51 132 PHE A C 1
ATOM 806 O O . PHE A 1 99 ? 1.196 1.252 79.015 1.00 11.57 132 PHE A O 1
ATOM 814 N N . THR A 1 100 ? 1.903 -0.206 77.453 1.00 9.39 133 THR A N 1
ATOM 815 C CA . THR A 1 100 ? 0.853 -1.169 77.744 1.00 9.15 133 THR A CA 1
ATOM 816 C C . THR A 1 100 ? 1.402 -2.576 77.949 1.00 10.46 133 THR A C 1
ATOM 817 O O . THR A 1 100 ? 2.258 -3.034 77.191 1.00 10.72 133 THR A O 1
ATOM 821 N N . SER A 1 101 ? 0.903 -3.263 78.975 1.00 9.95 134 SER A N 1
ATOM 822 C CA . SER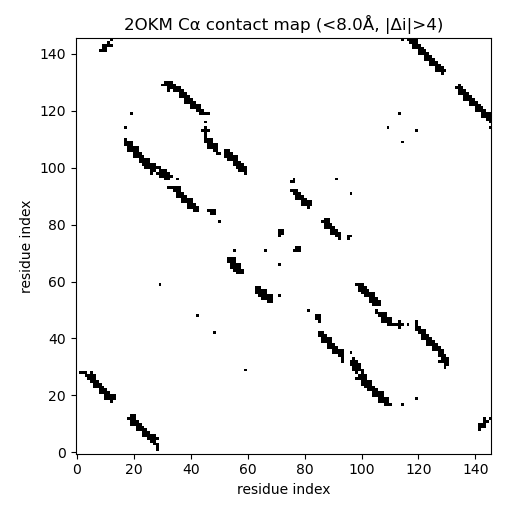 A 1 101 ? 1.349 -4.622 79.251 1.00 9.32 134 SER A CA 1
ATOM 823 C C . SER A 1 101 ? 0.314 -5.631 78.777 1.00 9.15 134 SER A C 1
ATOM 824 O O . SER A 1 101 ? -0.883 -5.341 78.743 1.00 9.90 134 SER A O 1
ATOM 827 N N . PHE A 1 102 ? 0.791 -6.814 78.402 1.00 9.40 135 PHE A N 1
ATOM 828 C CA . PHE A 1 102 ? -0.080 -7.885 77.942 1.00 9.10 135 PHE A CA 1
ATOM 829 C C . PHE A 1 102 ? 0.300 -9.186 78.630 1.00 9.77 135 PHE A C 1
ATOM 830 O O . PHE A 1 102 ? 1.465 -9.574 78.614 1.00 10.17 135 PHE A O 1
ATOM 838 N N . ILE A 1 103 ? -0.666 -9.849 79.253 1.00 10.14 136 ILE A N 1
ATOM 839 C CA . ILE A 1 103 ? -0.389 -11.161 79.814 1.00 9.13 136 ILE A CA 1
ATOM 840 C C . ILE A 1 103 ? -1.266 -12.063 78.959 1.00 9.32 136 ILE A C 1
ATOM 841 O O . ILE A 1 103 ? -2.496 -11.979 78.994 1.00 9.89 136 ILE A O 1
ATOM 846 N N . VAL A 1 104 ? -0.619 -12.892 78.151 1.00 9.15 137 VAL A N 1
ATOM 847 C CA . VAL A 1 104 ? -1.329 -13.796 77.262 1.00 10.11 137 VAL A CA 1
ATOM 848 C C . VAL A 1 104 ? -1.423 -15.148 77.931 1.00 9.19 137 VAL A C 1
ATOM 849 O O . VAL A 1 104 ? -0.408 -15.748 78.279 1.00 10.51 137 VAL A O 1
ATOM 853 N N . ARG A 1 105 ? -2.650 -15.613 78.120 1.00 9.35 138 ARG A N 1
ATOM 854 C CA . ARG A 1 105 ? -2.886 -16.904 78.739 1.00 9.56 138 ARG A CA 1
ATOM 855 C C . ARG A 1 105 ? -3.419 -17.881 77.703 1.00 9.47 138 ARG A C 1
ATOM 856 O O . ARG A 1 105 ? -4.288 -17.538 76.908 1.00 10.15 138 ARG A O 1
ATOM 864 N N . TYR A 1 106 ? -2.879 -19.093 77.703 1.00 9.44 139 TYR A N 1
ATOM 865 C CA . TYR A 1 106 ? -3.357 -20.136 76.809 1.00 9.23 139 TYR A CA 1
ATOM 866 C C . TYR A 1 106 ? -2.970 -21.469 77.411 1.00 9.79 139 TYR A C 1
ATOM 867 O O . TYR A 1 106 ? -2.085 -21.542 78.265 1.00 10.15 139 TYR A O 1
ATOM 876 N N . THR A 1 107 ? -3.641 -22.528 76.978 1.00 10.13 140 THR A N 1
ATOM 877 C CA . THR A 1 107 ? -3.343 -23.847 77.504 1.00 10.23 140 THR A CA 1
ATOM 878 C C . THR A 1 107 ? -2.981 -24.820 76.409 1.00 11.35 140 THR A C 1
ATOM 879 O O . THR A 1 107 ? -3.209 -24.572 75.226 1.00 11.05 140 THR A O 1
ATOM 883 N N . SER A 1 108 ? -2.393 -25.928 76.827 1.00 12.14 141 SER A N 1
ATOM 884 C CA . SER A 1 108 ? -2.049 -26.998 75.919 1.00 13.44 141 SER A CA 1
ATOM 885 C C . SER A 1 108 ? -2.503 -28.253 76.622 1.00 13.62 141 SER A C 1
ATOM 886 O O . SER A 1 108 ? -2.456 -28.337 77.849 1.00 13.65 141 SER A O 1
ATOM 889 N N . THR A 1 109 ? -2.980 -29.212 75.843 1.00 13.35 142 THR A N 1
ATOM 890 C CA . THR A 1 109 ? -3.433 -30.476 76.394 1.00 14.47 142 THR A CA 1
ATOM 891 C C . THR A 1 109 ? -2.227 -31.396 76.498 1.00 13.83 142 THR A C 1
ATOM 892 O O . THR A 1 109 ? -1.411 -31.465 75.578 1.00 14.01 142 THR A O 1
ATOM 896 N N . ILE A 1 110 ? -2.110 -32.085 77.627 1.00 14.08 143 ILE A N 1
ATOM 897 C CA . ILE A 1 110 ? -1.008 -33.008 77.844 1.00 13.46 143 ILE A CA 1
ATOM 898 C C . ILE A 1 110 ? -1.370 -34.344 77.204 1.00 14.00 143 ILE A C 1
ATOM 899 O O . ILE A 1 110 ? -2.419 -34.913 77.494 1.00 15.16 143 ILE A O 1
ATOM 904 N N . THR A 1 111 ? -0.502 -34.829 76.323 1.00 14.19 144 THR A N 1
ATOM 905 C CA . THR A 1 111 ? -0.733 -36.096 75.638 1.00 14.95 144 THR A CA 1
ATOM 906 C C . THR A 1 111 ? -0.308 -37.273 76.512 1.00 14.80 144 THR A C 1
ATOM 907 O O . THR A 1 111 ? 0.281 -37.089 77.579 1.00 13.99 144 THR A O 1
ATOM 911 N N . GLU A 1 112 ? -0.615 -38.485 76.059 1.00 15.93 145 GLU A N 1
ATOM 912 C CA . GLU A 1 112 ? -0.233 -39.686 76.795 1.00 17.17 145 GLU A CA 1
ATOM 913 C C . GLU A 1 112 ? 1.282 -39.698 76.988 1.00 16.74 145 GLU A C 1
ATOM 914 O O . GLU A 1 112 ? 1.774 -39.963 78.084 1.00 16.84 145 GLU A O 1
ATOM 920 N N . ALA A 1 113 ? 2.022 -39.403 75.923 1.00 15.76 146 ALA A N 1
ATOM 921 C CA . ALA A 1 113 ? 3.477 -39.378 76.012 1.00 15.89 146 ALA A CA 1
ATOM 922 C C . ALA A 1 113 ? 3.911 -38.265 76.961 1.00 16.39 146 ALA A C 1
ATOM 923 O O . ALA A 1 113 ? 4.848 -38.429 77.738 1.00 15.79 146 ALA A O 1
ATOM 925 N N . GLY A 1 114 ? 3.214 -37.134 76.901 1.00 16.71 147 GLY A N 1
ATOM 926 C CA . GLY A 1 114 ? 3.548 -36.014 77.762 1.00 16.63 147 GLY A CA 1
ATOM 927 C C . GLY A 1 114 ? 3.417 -36.326 79.240 1.00 17.10 147 GLY A C 1
ATOM 928 O O . GLY A 1 114 ? 4.176 -35.811 80.060 1.00 17.86 147 GLY A O 1
ATOM 929 N N . GLN A 1 115 ? 2.447 -37.166 79.582 1.00 16.91 148 GLN A N 1
ATOM 930 C CA . GLN A 1 115 ? 2.211 -37.551 80.969 1.00 18.96 148 GLN A CA 1
ATOM 931 C C . GLN A 1 115 ? 3.444 -38.177 81.606 1.00 17.79 148 GLN A C 1
ATOM 932 O O . GLN A 1 115 ? 3.627 -38.120 82.824 1.00 18.21 148 GLN A O 1
ATOM 938 N N . HIS A 1 116 ? 4.300 -38.754 80.773 1.00 16.21 149 HIS A N 1
ATOM 939 C CA . HIS A 1 116 ? 5.496 -39.430 81.254 1.00 16.56 149 HIS A CA 1
ATOM 940 C C . HIS A 1 116 ? 6.774 -38.602 81.181 1.00 16.66 149 HIS A C 1
ATOM 941 O O . HIS A 1 116 ? 7.866 -39.102 81.465 1.00 17.93 149 HIS A O 1
ATOM 948 N N . GLN A 1 117 ? 6.644 -37.335 80.807 1.00 15.19 150 GLN A N 1
ATOM 949 C CA . GLN A 1 117 ? 7.807 -36.466 80.726 1.00 15.76 150 GLN A CA 1
ATOM 950 C C . GLN A 1 117 ? 8.118 -35.885 82.101 1.00 16.06 150 GLN A C 1
ATOM 951 O O . GLN A 1 117 ? 7.225 -35.734 82.935 1.00 16.31 150 GLN A O 1
ATOM 957 N N . ALA A 1 118 ? 9.387 -35.564 82.331 1.00 16.09 151 ALA A N 1
ATOM 958 C CA . ALA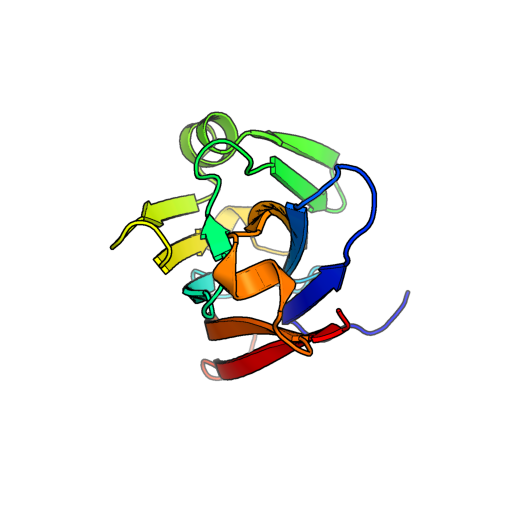 A 1 118 ? 9.807 -34.984 83.596 1.00 15.53 151 ALA A CA 1
ATOM 959 C C . ALA A 1 118 ? 9.374 -33.522 83.671 1.00 15.33 151 ALA A C 1
ATOM 960 O O . ALA A 1 118 ? 9.094 -32.999 84.750 1.00 14.60 151 ALA A O 1
ATOM 962 N N . THR A 1 119 ? 9.317 -32.883 82.507 1.00 13.80 152 THR A N 1
ATOM 963 C CA . THR A 1 119 ? 8.929 -31.482 82.400 1.00 14.28 152 THR A CA 1
ATOM 964 C C . THR A 1 119 ? 8.223 -31.190 81.077 1.00 13.42 152 THR A C 1
ATOM 965 O O . THR A 1 119 ? 8.210 -32.011 80.164 1.00 13.52 152 THR A O 1
ATOM 969 N N . PHE A 1 120 ? 7.641 -29.996 80.998 1.00 12.38 153 PHE A N 1
ATOM 970 C CA . PHE A 1 120 ? 6.982 -29.502 79.791 1.00 12.04 153 PHE A CA 1
ATOM 971 C C . PHE A 1 120 ? 7.730 -28.229 79.400 1.00 13.56 153 PHE A C 1
ATOM 972 O O . PHE A 1 120 ? 8.034 -27.394 80.250 1.00 14.61 153 PHE A O 1
ATOM 980 N N . GLU A 1 121 ? 8.031 -28.081 78.114 1.00 13.05 154 GLU A N 1
ATOM 981 C CA . GLU A 1 121 ? 8.783 -26.918 77.643 1.00 15.22 154 GLU A CA 1
ATOM 982 C 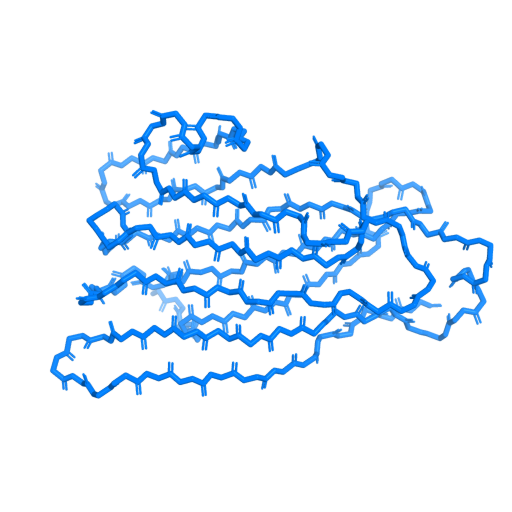C . GLU A 1 121 ? 8.091 -26.130 76.550 1.00 12.93 154 GLU A C 1
ATOM 983 O O . GLU A 1 121 ? 7.206 -26.630 75.863 1.00 12.74 154 GLU A O 1
ATOM 989 N N . ASN A 1 122 ? 8.511 -24.880 76.404 1.00 20.29 155 ASN A N 1
ATOM 990 C CA . ASN A 1 122 ? 8.013 -24.010 75.353 1.00 20.29 155 ASN A CA 1
ATOM 991 C C . ASN A 1 122 ? 9.166 -23.070 75.054 1.00 20.29 155 ASN A C 1
ATOM 992 O O . ASN A 1 122 ? 9.766 -22.514 75.970 1.00 20.29 155 ASN A O 1
ATOM 997 N N . SER A 1 123 ? 9.479 -22.907 73.775 1.00 11.80 156 SER A N 1
ATOM 998 C CA . SER A 1 123 ? 10.579 -22.054 73.360 1.00 11.31 156 SER A CA 1
ATOM 999 C C . SER A 1 123 ? 10.050 -20.859 72.575 1.00 10.55 156 SER A C 1
ATOM 1000 O O . SER A 1 123 ? 8.990 -20.925 71.952 1.00 12.23 156 SER A O 1
ATOM 1003 N N . TYR A 1 124 ? 10.793 -19.762 72.618 1.00 11.39 157 TYR A N 1
ATOM 1004 C CA . TYR A 1 124 ? 10.382 -18.563 71.918 1.00 12.03 157 TYR A CA 1
ATOM 1005 C C . TYR A 1 124 ? 11.561 -17.744 71.426 1.00 13.42 157 TYR A C 1
ATOM 1006 O O . TYR A 1 124 ? 12.684 -17.895 71.899 1.00 12.98 157 TYR A O 1
ATOM 1015 N N . ASP A 1 125 ? 11.272 -16.888 70.455 1.00 13.28 158 ASP A N 1
ATOM 1016 C CA . ASP A 1 125 ? 12.241 -15.966 69.877 1.00 13.78 158 ASP A CA 1
ATOM 1017 C C . ASP A 1 125 ? 11.425 -14.686 69.793 1.00 13.75 158 ASP A C 1
ATOM 1018 O O . ASP A 1 125 ? 10.396 -14.648 69.129 1.00 14.06 158 ASP A O 1
ATOM 1023 N N . ILE A 1 126 ? 11.858 -13.646 70.491 1.00 13.61 159 ILE A N 1
ATOM 1024 C CA . ILE A 1 126 ? 11.107 -12.399 70.462 1.00 12.72 159 ILE A CA 1
ATOM 1025 C C . ILE A 1 126 ? 11.962 -11.240 69.981 1.00 12.39 159 ILE A C 1
ATOM 1026 O O . ILE A 1 126 ? 13.129 -11.124 70.342 1.00 13.26 159 ILE A O 1
ATOM 1031 N N . ASN A 1 127 ? 11.365 -10.399 69.141 1.00 12.70 160 ASN A N 1
ATOM 1032 C CA . ASN A 1 127 ? 12.023 -9.217 68.594 1.00 13.18 160 ASN A CA 1
ATOM 1033 C C . ASN A 1 127 ? 11.244 -7.990 69.050 1.00 13.14 160 ASN A C 1
ATOM 1034 O O . ASN A 1 127 ? 10.018 -7.964 68.961 1.00 12.68 160 ASN A O 1
ATOM 1039 N N . TYR A 1 128 ? 11.954 -6.985 69.552 1.00 12.38 161 TYR A N 1
ATOM 1040 C CA . TYR A 1 128 ? 11.313 -5.753 70.001 1.00 13.30 161 TYR A CA 1
ATOM 1041 C C . TYR A 1 128 ? 12.341 -4.628 70.079 1.00 14.77 161 TYR A C 1
ATOM 1042 O O . TYR A 1 128 ? 13.543 -4.875 70.007 1.00 14.56 161 TYR A O 1
ATOM 1051 N N . GLN A 1 129 ? 11.869 -3.392 70.212 1.00 16.22 162 GLN A N 1
ATOM 1052 C CA . GLN A 1 129 ? 12.775 -2.253 70.301 1.00 19.06 162 GLN A CA 1
ATOM 1053 C C . GLN A 1 129 ? 12.202 -1.173 71.208 1.00 20.11 162 GLN A C 1
ATOM 1054 O O . GLN A 1 129 ? 11.055 -0.757 71.046 1.00 18.75 162 GLN A O 1
ATOM 1060 N N . LEU A 1 130 ? 13.012 -0.726 72.161 1.00 22.18 163 LEU A N 1
ATOM 1061 C CA . LEU A 1 130 ? 12.597 0.305 73.103 1.00 24.25 163 LEU A CA 1
ATOM 1062 C C . LEU A 1 130 ? 13.139 1.670 72.698 1.00 26.29 163 LEU A C 1
ATOM 1063 O O . LEU A 1 130 ? 13.943 1.782 71.771 1.00 26.61 163 LEU A O 1
ATOM 1068 N N . ASN A 1 131 ? 12.692 2.704 73.403 1.00 28.28 164 ASN A N 1
ATOM 1069 C CA . ASN A 1 131 ? 13.123 4.071 73.136 1.00 30.78 164 ASN A CA 1
ATOM 1070 C C . ASN A 1 131 ? 14.619 4.271 73.334 1.00 31.89 164 ASN A C 1
ATOM 1071 O O . ASN A 1 131 ? 15.216 3.726 74.266 1.00 30.89 164 ASN A O 1
ATOM 1076 N N . ASN A 1 132 ? 15.214 5.066 72.450 1.00 32.33 165 ASN A N 1
ATOM 1077 C CA . ASN A 1 132 ? 16.637 5.369 72.508 1.00 33.05 165 ASN A CA 1
ATOM 1078 C C . ASN A 1 132 ? 17.475 4.102 72.615 1.00 32.89 165 ASN A C 1
ATOM 1079 O O . ASN A 1 132 ? 18.515 4.087 73.275 1.00 33.43 165 ASN A O 1
ATOM 1081 N N . GLN A 1 133 ? 17.018 3.038 71.964 1.00 32.07 166 GLN A N 1
ATOM 1082 C CA . GLN A 1 133 ? 17.738 1.772 71.990 1.00 31.07 166 GLN A CA 1
ATOM 1083 C C . GLN A 1 133 ? 17.695 1.035 70.665 1.00 29.30 166 GLN A C 1
ATOM 1084 O O . GLN A 1 133 ? 16.790 1.236 69.856 1.00 29.00 166 GLN A O 1
ATOM 1090 N N . ASP A 1 134 ? 18.688 0.178 70.453 1.00 28.00 167 ASP A N 1
ATOM 1091 C CA . ASP A 1 134 ? 18.757 -0.617 69.240 1.00 26.98 167 ASP A CA 1
ATOM 1092 C C . ASP A 1 134 ? 17.810 -1.796 69.431 1.00 25.24 167 ASP A C 1
ATOM 1093 O O . ASP A 1 134 ? 17.495 -2.163 70.562 1.00 25.50 167 ASP A O 1
ATOM 1095 N N . ALA A 1 135 ? 17.359 -2.381 68.328 1.00 25.48 168 ALA A N 1
ATOM 1096 C CA . ALA A 1 135 ? 16.445 -3.516 68.388 1.00 23.67 168 ALA A CA 1
ATOM 1097 C C . ALA A 1 135 ? 17.014 -4.652 69.234 1.00 23.59 168 ALA A C 1
ATOM 1098 O O . ALA A 1 135 ? 18.228 -4.866 69.281 1.00 22.83 168 ALA A O 1
ATOM 1100 N N . THR A 1 136 ? 16.121 -5.379 69.898 1.00 21.01 169 THR A N 1
ATOM 1101 C CA . THR A 1 136 ? 16.505 -6.498 70.748 1.00 20.98 169 THR A CA 1
ATOM 1102 C C . THR A 1 136 ? 15.928 -7.810 70.221 1.00 19.58 169 THR A C 1
ATOM 1103 O O . THR A 1 136 ? 14.812 -7.846 69.709 1.00 18.31 169 THR A O 1
ATOM 1107 N N . ASN A 1 137 ? 16.704 -8.881 70.338 1.00 20.94 170 ASN A N 1
ATOM 1108 C CA . ASN A 1 137 ? 16.252 -10.203 69.926 1.00 22.90 170 ASN A CA 1
ATOM 1109 C C . ASN A 1 137 ? 16.668 -11.179 71.014 1.00 23.64 170 ASN A C 1
ATOM 1110 O O . ASN A 1 137 ? 17.858 -11.353 71.286 1.00 25.19 170 ASN A O 1
ATOM 1115 N N . GLU A 1 138 ? 15.678 -11.801 71.641 1.00 22.29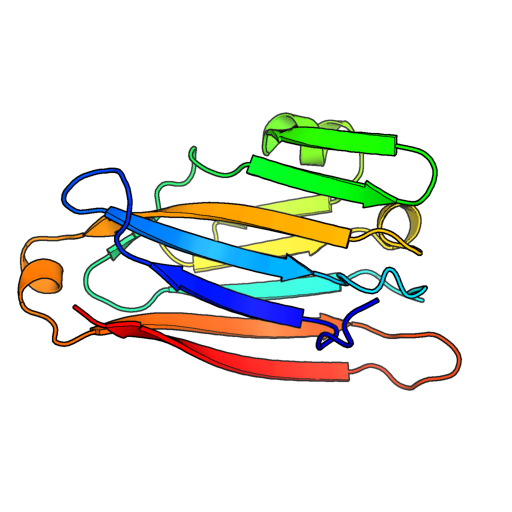 171 GLU A N 1
ATOM 1116 C CA . GLU A 1 138 ? 15.920 -12.751 72.717 1.00 22.57 171 GLU A CA 1
ATOM 1117 C C . GLU A 1 138 ? 15.329 -14.108 72.397 1.00 20.92 171 GLU A C 1
ATOM 1118 O O . GLU A 1 138 ? 14.276 -14.205 71.770 1.00 19.38 171 GLU A O 1
ATOM 1124 N N . LYS A 1 139 ? 16.011 -15.152 72.850 1.00 19.82 172 LYS A N 1
ATOM 1125 C CA . LYS A 1 139 ? 15.554 -16.518 72.650 1.00 20.06 172 LYS A CA 1
ATOM 1126 C C . LYS A 1 139 ? 15.708 -17.245 73.975 1.00 19.42 172 LYS A C 1
ATOM 1127 O O . LYS A 1 139 ? 16.679 -17.025 74.699 1.00 19.27 172 LYS A O 1
ATOM 1133 N N . ASN A 1 140 ? 14.746 -18.096 74.305 1.00 17.17 173 ASN A N 1
ATOM 1134 C CA . ASN A 1 140 ? 14.834 -18.856 75.540 1.00 18.17 173 ASN A CA 1
ATOM 1135 C C . ASN A 1 140 ? 13.810 -19.974 75.566 1.00 17.94 173 ASN A C 1
ATOM 1136 O O . ASN A 1 140 ? 12.927 -20.043 74.713 1.00 16.36 173 ASN A O 1
ATOM 1141 N N . THR A 1 141 ? 13.948 -20.854 76.551 1.00 17.15 174 THR A N 1
ATOM 1142 C CA . THR A 1 141 ? 13.046 -21.981 76.723 1.00 16.58 174 THR A CA 1
ATOM 1143 C C . THR A 1 141 ? 12.602 -22.042 78.175 1.00 16.24 174 THR A C 1
ATOM 1144 O O . THR A 1 141 ? 13.430 -22.092 79.086 1.00 18.41 174 THR A O 1
ATOM 1148 N N . SER A 1 142 ? 11.293 -22.036 78.387 1.00 14.18 175 SER A N 1
ATOM 1149 C CA . SER A 1 142 ? 10.748 -22.095 79.733 1.00 13.25 175 SER A CA 1
ATOM 1150 C C . SER A 1 142 ? 10.302 -23.516 80.040 1.00 13.66 175 SER A C 1
ATOM 1151 O O . SER A 1 142 ? 9.821 -24.232 79.159 1.00 13.31 175 SER A O 1
ATOM 1154 N N . GLN A 1 143 ? 10.452 -23.905 81.301 1.00 13.38 176 GLN A N 1
ATOM 1155 C CA . GLN A 1 143 ? 10.101 -25.244 81.752 1.00 13.90 176 GLN A CA 1
ATOM 1156 C C . GLN A 1 143 ? 9.074 -25.265 82.874 1.00 11.17 176 GLN A C 1
ATOM 1157 O O . GLN A 1 143 ? 9.045 -24.379 83.725 1.00 11.73 176 GLN A O 1
ATOM 1163 N N . VAL A 1 144 ? 8.241 -26.298 82.862 1.00 11.78 177 VAL A N 1
ATOM 1164 C CA . VAL A 1 144 ? 7.230 -26.513 83.888 1.00 11.53 177 VAL A CA 1
ATOM 1165 C C . VAL A 1 144 ? 7.484 -27.922 84.410 1.00 12.40 177 VAL A C 1
ATOM 1166 O O . VAL A 1 144 ? 7.512 -28.879 83.638 1.00 14.05 177 VAL A O 1
ATOM 1170 N N . LYS A 1 145 ? 7.680 -28.052 85.716 1.00 12.40 178 LYS A N 1
ATOM 1171 C CA . LYS A 1 145 ? 7.953 -29.360 86.302 1.00 14.55 178 LYS A CA 1
ATOM 1172 C C . LYS A 1 145 ? 6.724 -30.259 86.333 1.00 15.20 178 LYS A C 1
ATOM 1173 O O . LYS A 1 145 ? 5.643 -29.831 86.726 1.00 16.27 178 LYS A O 1
ATOM 1179 N N . ASN A 1 146 ? 6.898 -31.507 85.908 1.00 16.55 179 ASN A N 1
ATOM 1180 C CA . ASN A 1 146 ? 5.809 -32.478 85.909 1.00 18.29 179 ASN A CA 1
ATOM 1181 C C . ASN A 1 146 ? 6.136 -33.542 86.957 1.00 21.03 179 ASN A C 1
ATOM 1182 O O . ASN A 1 146 ? 6.013 -34.750 86.662 1.00 21.91 179 ASN A O 1
#

Secondary structure (DSSP, 8-state):
-----SEEEEEE--SSTTEEEEEEEE-TT----SS-EEEEEEE-SSEEE-TT--EEEEE-SS-EEEEEHHHHHHTTSEEEEESSSSEEEEEE-HHHHTT-EEEEEEEEEEPHHHHT-SEEEEEEEEEE--TTS--EEEEEEEEEE-

InterPro domains:
  IPR008456 Collagen binding domain [PF05737] (177-312)
  IPR008966 Adhesion domain superfamily [SSF49401] (44-162)
  IPR008966 Adhesion domain superfamily [SSF49401] (176-321)
  IPR011252 Fibrogen-binding domain 1 [G3DSA:2.60.40.1280] (27-171)
  IPR019931 LPXTG cell wall anchor motif [PF00746] (633-673)
  IPR019931 LPXTG cell wall anchor motif [PS50847] (640-674)
  IPR041171 SDR-like Ig domain [PF17961] (50-134)
  IPR043631 QPE repeat [PF18874] (343-391)
  IPR043631 QPE repeat [PF18874] (395-438)
  IPR043631 QPE repeat [PF18874] (442-485)
  IPR043631 QPE repeat [PF18874] (489-532)
  IPR043631 QPE repeat [PF18874] (536-579)

B-factor: mean 17.84, std 7.99, range [8.2, 46.07]

Nearest PDB structures (foldseek):
  2okm-assembly1_A  TM=1.007E+00  e=1.926E-30  Enterococcus faecalis
  2z1p-assembly1_A  TM=9.860E-01  e=3.093E-27  Enterococcus faecalis
  7lgr-assembly1_A  TM=8.811E-01  e=2.549E-14  Streptococcus mutans
  8jl8-assembly1_A-2  TM=8.918E-01  e=5.109E-14  Streptococcus mutans
  3v10-assembly1_A  TM=9.088E-01  e=4.567E-12  Erysipelothrix rhusiopathiae

CATH classification: 2.60.40.740

Foldseek 3Di:
DDDDDQWDKEWECPDDDQKIKIKIKHRPVQAAFDFKKKKKKAWDPQWFWPVQFKWKFKDAPVDTDIGGQVCCVVVQQWHKAQPDRGIIMTIGGRPSSHSMIIIIITMIGGHPVNVPDQKTKMKMWMWTGGPPGDIDIDIDMYIYGD

Solvent-accessible surface area: 7673 Å² total; per-residue (Å²): 151,188,136,80,74,24,6,59,7,73,19,44,72,48,78,52,99,77,46,0,83,1,28,0,7,0,2,30,64,80,42,15,0,51,57,42,0,26,3,44,5,50,20,21,86,12,7,79,13,38,68,180,34,6,61,0,11,2,35,27,138,165,90,88,49,149,17,45,31,72,78,0,67,144,54,33,12,2,127,17,79,52,76,71,94,30,40,1,62,1,103,0,82,79,108,90,0,94,101,4,9,0,40,0,86,4,26,0,55,17,43,132,70,0,69,139,45,82,39,0,70,0,39,21,38,0,61,13,45,37,77,113,100,84,70,36,78,64,147,94,63,18,100,7,174,62